Protein AF-A0A1J4MKP4-F1 (afdb_monomer_lite)

InterPro domains:
  IPR004226 Tubulin binding cofactor A [PF02970] (7-90)
  IPR004226 Tubulin binding cofactor A [PTHR21500] (6-94)
  IPR036126 Tubulin binding cofactor A superfamily [SSF46988] (7-86)

Organism: NCBI:txid857276

Structure (mmCIF, N/CA/C/O backbone):
data_AF-A0A1J4MKP4-F1
#
_entry.id   AF-A0A1J4MKP4-F1
#
loop_
_atom_site.group_PDB
_atom_site.id
_atom_site.type_symbol
_atom_site.label_atom_id
_atom_site.label_alt_id
_atom_site.label_comp_id
_atom_site.label_asym_id
_atom_site.label_entity_id
_atom_site.label_seq_id
_atom_site.pdbx_PDB_ins_code
_atom_site.Cartn_x
_atom_site.Cartn_y
_atom_site.Cartn_z
_atom_site.occupancy
_atom_site.B_iso_or_equiv
_atom_site.auth_seq_id
_atom_site.auth_comp_id
_atom_site.auth_asym_id
_atom_site.auth_atom_id
_atom_site.pdbx_PDB_model_num
ATOM 1 N N . MET A 1 1 ? 20.788 -3.334 -27.541 1.00 43.41 1 MET A N 1
ATOM 2 C CA . MET A 1 1 ? 19.327 -3.528 -27.401 1.00 43.41 1 MET A CA 1
ATOM 3 C C . MET A 1 1 ? 18.993 -3.765 -25.939 1.00 43.41 1 MET A C 1
ATOM 5 O O . MET A 1 1 ? 19.553 -4.687 -25.360 1.00 43.41 1 MET A O 1
ATOM 9 N N . SER A 1 2 ? 18.099 -2.970 -25.343 1.00 51.97 2 SER A N 1
ATOM 10 C CA . SER A 1 2 ? 17.470 -3.370 -24.076 1.00 51.97 2 SER A CA 1
ATOM 11 C C . SER A 1 2 ? 16.683 -4.652 -24.357 1.00 51.97 2 SER A C 1
ATOM 13 O O . SER A 1 2 ? 15.889 -4.681 -25.301 1.00 51.97 2 SER A O 1
ATOM 15 N N . LYS A 1 3 ? 16.979 -5.753 -23.653 1.00 62.91 3 LYS A N 1
ATOM 16 C CA . LYS A 1 3 ? 16.267 -7.022 -23.866 1.00 62.91 3 LYS A CA 1
ATOM 17 C C . LYS A 1 3 ? 14.771 -6.737 -23.643 1.00 62.91 3 LYS A C 1
ATOM 19 O O . LYS A 1 3 ? 14.461 -6.113 -22.633 1.00 62.91 3 LYS A O 1
ATOM 24 N N . PRO A 1 4 ? 13.841 -7.163 -24.519 1.00 62.94 4 PRO A N 1
ATOM 25 C CA . PRO A 1 4 ? 12.408 -6.845 -24.396 1.00 62.94 4 PRO A CA 1
ATOM 26 C C . PRO A 1 4 ? 11.793 -7.250 -23.045 1.00 62.94 4 PRO A C 1
ATOM 28 O O . PRO A 1 4 ? 10.746 -6.741 -22.658 1.00 62.94 4 PRO A O 1
ATOM 31 N N . ASP A 1 5 ? 12.466 -8.133 -22.314 1.00 87.75 5 ASP A N 1
ATOM 32 C CA . ASP A 1 5 ? 12.170 -8.485 -20.932 1.00 87.75 5 ASP A CA 1
ATOM 33 C C . ASP A 1 5 ? 12.332 -7.300 -19.955 1.00 87.75 5 ASP A C 1
ATOM 35 O O . ASP A 1 5 ? 11.464 -7.061 -19.131 1.00 87.75 5 ASP A O 1
ATOM 39 N N . VAL A 1 6 ? 13.354 -6.454 -20.098 1.00 92.94 6 VAL A N 1
ATOM 40 C CA . VAL A 1 6 ? 13.673 -5.369 -19.147 1.00 92.94 6 VAL A CA 1
ATOM 41 C C . VAL A 1 6 ? 12.563 -4.314 -19.051 1.00 92.94 6 VAL A C 1
ATOM 43 O O . VAL A 1 6 ? 12.197 -3.892 -17.951 1.00 92.94 6 VAL A O 1
ATOM 46 N N . VAL A 1 7 ? 11.992 -3.895 -20.185 1.00 92.56 7 VAL A N 1
ATOM 47 C CA . VAL A 1 7 ? 10.881 -2.924 -20.209 1.00 92.56 7 VAL A CA 1
ATOM 48 C C . VAL A 1 7 ? 9.588 -3.557 -19.683 1.00 92.56 7 VAL A C 1
ATOM 50 O O . VAL A 1 7 ? 8.838 -2.909 -18.955 1.00 92.56 7 VAL A O 1
ATOM 53 N N . LYS A 1 8 ? 9.347 -4.842 -19.974 1.00 94.56 8 LYS A N 1
ATOM 54 C CA . LYS A 1 8 ? 8.205 -5.583 -19.413 1.00 94.56 8 LYS A CA 1
ATOM 55 C C . LYS A 1 8 ? 8.323 -5.734 -17.896 1.00 94.56 8 LYS A C 1
ATOM 57 O O . LYS A 1 8 ? 7.354 -5.488 -17.185 1.00 94.56 8 LYS A O 1
ATOM 62 N N . GLN A 1 9 ? 9.509 -6.071 -17.388 1.00 95.38 9 GLN A N 1
ATOM 63 C CA . GLN A 1 9 ? 9.772 -6.151 -15.950 1.00 95.38 9 GLN A CA 1
ATOM 64 C C . GLN A 1 9 ? 9.545 -4.803 -15.262 1.00 95.38 9 GLN A C 1
ATOM 66 O O . GLN A 1 9 ? 8.953 -4.773 -14.186 1.00 95.38 9 GLN A O 1
A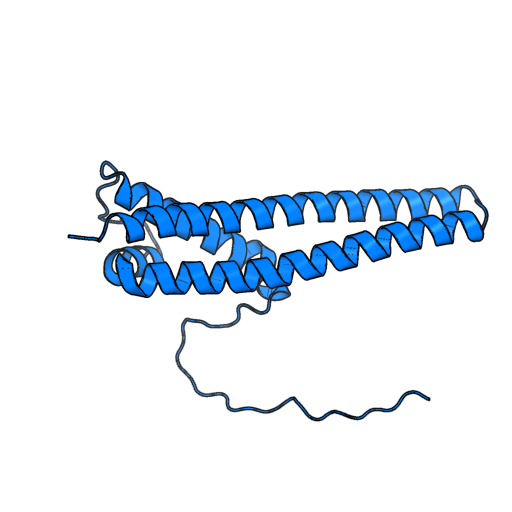TOM 71 N N . LEU A 1 10 ? 9.931 -3.690 -15.899 1.00 96.25 10 LEU A N 1
ATOM 72 C CA . LEU A 1 10 ? 9.640 -2.351 -15.385 1.00 96.25 10 LEU A CA 1
ATOM 73 C C . LEU A 1 10 ? 8.125 -2.152 -15.209 1.00 96.25 10 LEU A C 1
ATOM 75 O O . LEU A 1 10 ? 7.674 -1.842 -14.111 1.00 96.25 10 LEU A O 1
ATOM 79 N N . GLN A 1 11 ? 7.333 -2.424 -16.251 1.00 96.00 11 GLN A N 1
ATOM 80 C CA . GLN A 1 11 ? 5.868 -2.312 -16.198 1.00 96.00 11 GLN A CA 1
ATOM 81 C C . GLN A 1 11 ? 5.245 -3.181 -15.099 1.00 96.00 11 GLN A C 1
ATOM 83 O O . GLN A 1 11 ? 4.362 -2.722 -14.369 1.00 96.00 11 GLN A O 1
ATOM 88 N N . ILE A 1 12 ? 5.697 -4.433 -14.975 1.00 97.19 12 ILE A N 1
ATOM 89 C CA . ILE A 1 12 ? 5.191 -5.385 -13.981 1.00 97.19 12 ILE A CA 1
ATOM 90 C C . ILE A 1 12 ? 5.490 -4.884 -12.566 1.00 97.19 12 ILE A C 1
ATOM 92 O O . ILE A 1 12 ? 4.573 -4.813 -11.744 1.00 97.19 12 ILE A O 1
ATOM 96 N N . LYS A 1 13 ? 6.742 -4.497 -12.293 1.00 97.50 13 LYS A N 1
ATOM 97 C CA . LYS A 1 13 ? 7.182 -4.008 -10.978 1.00 97.50 13 LYS A CA 1
ATOM 98 C C . LYS A 1 13 ? 6.449 -2.722 -10.592 1.00 97.50 13 LYS A C 1
ATOM 100 O O . LYS A 1 13 ? 5.895 -2.652 -9.496 1.00 97.50 13 LYS A O 1
ATOM 105 N N . THR A 1 14 ? 6.330 -1.758 -11.509 1.00 97.81 14 THR A N 1
ATOM 106 C CA . THR A 1 14 ? 5.554 -0.524 -11.293 1.00 97.81 14 THR A CA 1
ATOM 107 C C . THR A 1 14 ? 4.084 -0.817 -11.003 1.00 97.81 14 THR A C 1
ATOM 109 O O . THR A 1 14 ? 3.523 -0.295 -10.042 1.00 97.81 14 THR A O 1
ATOM 112 N N . SER A 1 15 ? 3.454 -1.698 -11.786 1.00 97.75 15 SER A N 1
ATOM 113 C CA . SER A 1 15 ? 2.047 -2.065 -11.581 1.00 97.75 15 SER A CA 1
ATOM 114 C C . SER A 1 15 ? 1.825 -2.794 -10.256 1.00 97.75 15 SER A C 1
ATOM 116 O O . SER A 1 15 ? 0.790 -2.612 -9.619 1.00 97.75 15 SER A O 1
ATOM 118 N N . SER A 1 16 ? 2.788 -3.620 -9.837 1.00 97.62 16 SER A N 1
ATOM 119 C CA . SER A 1 16 ? 2.764 -4.295 -8.539 1.00 97.62 16 SER A CA 1
ATOM 120 C C . SER A 1 16 ? 2.808 -3.287 -7.393 1.00 97.62 16 SER A C 1
ATOM 122 O O . SER A 1 16 ? 1.953 -3.332 -6.509 1.00 97.62 16 SER A O 1
ATOM 124 N N . LEU A 1 17 ? 3.731 -2.320 -7.460 1.00 97.56 17 LEU A N 1
ATOM 125 C CA . LEU A 1 17 ? 3.854 -1.252 -6.467 1.00 97.56 17 LEU A CA 1
ATOM 126 C C . LEU A 1 17 ? 2.556 -0.446 -6.345 1.00 97.56 17 LEU A C 1
ATOM 128 O O . LEU A 1 17 ? 2.024 -0.290 -5.250 1.00 97.56 17 LEU A O 1
ATOM 132 N N . LYS A 1 18 ? 1.983 -0.039 -7.483 1.00 97.81 18 LYS A N 1
ATOM 133 C CA . LYS A 1 18 ? 0.722 0.708 -7.537 1.00 97.81 18 LYS A CA 1
ATOM 134 C C . LYS A 1 18 ? -0.456 -0.047 -6.915 1.00 97.81 18 LYS A C 1
ATOM 136 O O . LYS A 1 18 ? -1.295 0.566 -6.262 1.00 97.81 18 LYS A O 1
ATOM 141 N N . ARG A 1 19 ? -0.548 -1.367 -7.122 1.00 98.25 19 ARG A N 1
ATOM 142 C CA . ARG A 1 19 ? -1.597 -2.193 -6.499 1.00 98.25 19 ARG A CA 1
ATOM 143 C C . ARG A 1 19 ? -1.447 -2.236 -4.985 1.00 98.25 19 ARG A C 1
ATOM 145 O O . ARG A 1 19 ? -2.415 -1.955 -4.297 1.00 98.25 19 ARG A O 1
ATOM 152 N N . MET A 1 20 ? -0.236 -2.470 -4.482 1.00 98.38 20 MET A N 1
ATOM 153 C CA . MET A 1 20 ? 0.014 -2.491 -3.037 1.00 98.38 20 MET A CA 1
ATOM 154 C C . MET A 1 20 ? -0.340 -1.157 -2.368 1.00 98.38 20 MET A C 1
ATOM 156 O O . MET A 1 20 ? -0.886 -1.157 -1.273 1.00 98.38 20 MET A O 1
ATOM 160 N N . MET A 1 21 ? -0.102 -0.021 -3.030 1.00 97.81 21 MET A N 1
ATOM 161 C CA . MET A 1 21 ? -0.546 1.281 -2.516 1.00 97.81 21 MET A CA 1
ATOM 162 C C . MET A 1 21 ? -2.072 1.388 -2.432 1.00 97.81 21 MET A C 1
ATOM 164 O O . MET A 1 21 ? -2.595 1.844 -1.423 1.00 97.81 21 MET A O 1
ATOM 168 N N . LYS A 1 22 ? -2.796 0.923 -3.458 1.00 97.88 22 LYS A N 1
ATOM 169 C CA . LYS A 1 22 ? -4.267 0.894 -3.431 1.00 97.88 22 LYS A CA 1
ATOM 170 C C . LYS A 1 22 ? -4.810 -0.032 -2.346 1.00 97.88 22 LYS A C 1
ATOM 172 O O . LYS A 1 22 ? -5.784 0.322 -1.692 1.00 97.88 22 LYS A O 1
ATOM 177 N N . ASP A 1 23 ? -4.174 -1.182 -2.141 1.00 98.12 23 ASP A N 1
ATOM 178 C CA . ASP A 1 23 ? -4.530 -2.102 -1.062 1.00 98.12 23 ASP A CA 1
ATOM 179 C C . ASP A 1 23 ? -4.381 -1.401 0.300 1.00 98.12 23 ASP A C 1
ATOM 181 O O . ASP A 1 23 ? -5.283 -1.460 1.129 1.00 98.12 23 ASP A O 1
ATOM 185 N N . LEU A 1 24 ? -3.284 -0.665 0.520 1.00 97.75 24 LEU A N 1
ATOM 186 C CA . LEU A 1 24 ? -3.073 0.110 1.750 1.00 97.75 24 LEU A CA 1
ATOM 187 C C . LEU A 1 24 ? -4.107 1.226 1.928 1.00 97.75 24 LEU A C 1
ATOM 189 O O . LEU A 1 24 ? -4.605 1.414 3.035 1.00 97.75 24 LEU A O 1
ATOM 193 N N . GLU A 1 25 ? -4.444 1.955 0.862 1.00 97.38 25 GLU A N 1
ATOM 194 C CA . GLU A 1 25 ? -5.511 2.966 0.886 1.00 97.38 25 GLU A CA 1
ATOM 195 C C . GLU A 1 25 ? -6.867 2.344 1.276 1.00 97.38 25 GLU A C 1
ATOM 197 O O . GLU A 1 25 ? -7.625 2.955 2.027 1.00 97.38 25 GLU A O 1
ATOM 202 N N . MET A 1 26 ? -7.169 1.131 0.802 1.00 98.12 26 MET A N 1
ATOM 203 C CA . MET A 1 26 ? -8.395 0.400 1.142 1.00 98.12 26 MET A CA 1
ATOM 204 C C . MET A 1 26 ? -8.406 -0.045 2.609 1.00 98.12 26 MET A C 1
ATOM 206 O O . MET A 1 26 ? -9.346 0.279 3.329 1.00 98.12 26 MET A O 1
ATOM 210 N N . TYR A 1 27 ? -7.355 -0.726 3.070 1.00 97.62 27 TYR A N 1
ATOM 211 C CA . TYR A 1 27 ? -7.279 -1.213 4.452 1.00 97.62 27 TYR A CA 1
ATOM 212 C C . TYR A 1 27 ? -7.248 -0.077 5.479 1.00 97.62 27 TYR A C 1
ATOM 214 O O . TYR A 1 27 ? -7.737 -0.246 6.590 1.00 97.62 27 TYR A O 1
ATOM 222 N N . LYS A 1 28 ? -6.718 1.099 5.117 1.00 95.94 28 LYS A N 1
ATOM 223 C CA . LYS A 1 28 ? -6.783 2.286 5.977 1.00 95.94 28 LYS A CA 1
ATOM 224 C C . LYS A 1 28 ? -8.220 2.792 6.155 1.00 95.94 28 LYS A C 1
ATOM 226 O O . LYS A 1 28 ? -8.595 3.163 7.260 1.00 95.94 28 LYS A O 1
ATOM 231 N N . LYS A 1 29 ? -9.032 2.781 5.094 1.00 97.62 29 LYS A N 1
ATOM 232 C CA . LYS A 1 29 ? -10.459 3.135 5.196 1.00 97.62 29 LYS A CA 1
ATOM 233 C C . LYS A 1 29 ? -11.220 2.122 6.044 1.00 97.62 29 LYS A C 1
ATOM 235 O O . LYS A 1 29 ? -11.983 2.511 6.915 1.00 97.62 29 LYS A O 1
ATOM 240 N N . GLU A 1 30 ? -10.959 0.835 5.835 1.00 97.31 30 GLU A N 1
ATOM 241 C CA . GLU A 1 30 ? -11.562 -0.238 6.632 1.00 97.31 30 GLU A CA 1
ATOM 242 C C . GLU A 1 30 ? -11.187 -0.127 8.124 1.00 97.31 30 GLU A C 1
ATOM 244 O O . GLU A 1 30 ? -12.032 -0.297 9.002 1.00 97.31 30 GLU A O 1
ATOM 249 N N . GLU A 1 31 ? -9.938 0.237 8.432 1.00 97.56 31 GLU A N 1
ATOM 250 C CA . GLU A 1 31 ? -9.497 0.541 9.797 1.00 97.56 31 GLU A CA 1
ATOM 251 C C . GLU A 1 31 ? -10.314 1.685 10.425 1.00 97.56 31 GLU A C 1
ATOM 253 O O . GLU A 1 31 ? -10.748 1.576 11.575 1.00 97.56 31 GLU A O 1
ATOM 258 N N . GLU A 1 32 ? -10.516 2.779 9.683 1.00 98.06 32 GLU A N 1
ATOM 259 C CA . GLU A 1 32 ? -11.305 3.940 10.115 1.00 98.06 32 GLU A CA 1
ATOM 260 C C . GLU A 1 32 ? -12.776 3.555 10.360 1.00 98.06 32 GLU A C 1
ATOM 262 O O . GLU A 1 32 ? -13.308 3.850 11.432 1.00 98.06 32 GLU A O 1
ATOM 267 N N . GLU A 1 33 ? -13.395 2.806 9.442 1.00 97.94 33 GLU A N 1
ATOM 268 C CA . GLU A 1 33 ? -14.771 2.303 9.571 1.00 97.94 33 GLU A CA 1
ATOM 269 C C . GLU A 1 33 ? -14.944 1.408 10.807 1.00 97.94 33 GLU A C 1
ATOM 271 O O . GLU A 1 33 ? -15.922 1.530 11.553 1.00 97.94 33 GLU A O 1
ATOM 276 N N . PHE A 1 34 ? -13.985 0.516 11.077 1.00 97.81 34 PHE A N 1
ATOM 277 C CA . PHE A 1 34 ? -14.037 -0.327 12.268 1.00 97.81 34 PHE A CA 1
ATOM 278 C C . PHE A 1 34 ? -13.844 0.461 13.559 1.00 97.81 34 PHE A C 1
ATOM 280 O O . PHE A 1 34 ? -14.541 0.180 14.536 1.00 97.81 34 PHE A O 1
ATOM 287 N N . LYS A 1 35 ? -12.950 1.455 13.580 1.00 97.94 35 LYS A N 1
ATOM 288 C CA . LYS A 1 35 ? -12.765 2.338 14.740 1.00 97.94 35 LYS A CA 1
ATOM 289 C C . LYS A 1 35 ? -14.038 3.115 15.061 1.00 97.94 35 LYS A C 1
ATOM 291 O O . LYS A 1 35 ? -14.479 3.077 16.208 1.00 97.94 35 LYS A O 1
ATOM 296 N N . GLU A 1 36 ? -14.653 3.732 14.054 1.00 98.38 36 GLU A N 1
ATOM 297 C CA . GLU A 1 36 ? -15.915 4.462 14.208 1.00 98.38 36 GLU A CA 1
ATOM 298 C C . GLU A 1 36 ? -17.028 3.534 14.709 1.00 98.38 36 GLU A C 1
ATOM 300 O O . GLU A 1 36 ? -17.737 3.844 15.668 1.00 98.38 36 GLU A O 1
ATOM 305 N N . LYS A 1 37 ? -17.150 2.338 14.122 1.00 97.88 37 LYS A N 1
ATOM 306 C CA . LYS A 1 37 ? -18.148 1.355 14.550 1.00 97.88 37 LYS A CA 1
ATOM 307 C C . LYS A 1 37 ? -17.952 0.926 16.005 1.00 97.88 37 LYS A C 1
ATOM 309 O O . LYS A 1 37 ? -18.933 0.835 16.739 1.00 97.88 37 LYS A O 1
ATOM 314 N N . ILE A 1 38 ? -16.716 0.666 16.434 1.00 98.19 38 ILE A N 1
ATOM 315 C CA . ILE A 1 38 ? -16.403 0.299 17.825 1.00 98.19 38 ILE A CA 1
ATOM 316 C C . ILE A 1 38 ? -16.778 1.433 18.780 1.00 98.19 38 ILE A C 1
ATOM 318 O O . ILE A 1 38 ? -17.359 1.173 19.834 1.00 98.19 38 ILE A O 1
ATOM 322 N N . GLU A 1 39 ? -16.459 2.677 18.426 1.00 98.19 39 GLU A N 1
ATOM 323 C CA . GLU A 1 39 ? -16.804 3.853 19.226 1.00 98.19 39 GLU A CA 1
ATOM 324 C C . GLU A 1 39 ? -18.324 4.019 19.353 1.00 98.19 39 GLU A C 1
ATOM 326 O O . GLU A 1 39 ? -18.842 4.127 20.465 1.00 98.19 39 GLU A O 1
ATOM 331 N N . ASN A 1 40 ? -19.056 3.904 18.244 1.00 98.25 40 ASN A N 1
ATOM 332 C CA . ASN A 1 40 ? -20.517 3.938 18.245 1.00 98.25 40 ASN A CA 1
ATOM 333 C C . ASN A 1 40 ? -21.117 2.802 19.089 1.00 98.25 40 ASN A C 1
ATOM 335 O O . ASN A 1 40 ? -22.014 3.037 19.891 1.00 98.25 40 ASN A O 1
ATOM 339 N N . MET A 1 41 ? -20.580 1.579 18.999 1.00 97.81 41 MET A N 1
ATOM 340 C CA . MET A 1 41 ? -21.025 0.456 19.834 1.00 97.81 41 MET A CA 1
ATOM 341 C C . MET A 1 41 ? -20.783 0.697 21.332 1.00 97.81 41 MET A C 1
ATOM 343 O O . MET A 1 41 ? -21.604 0.285 22.153 1.00 97.81 41 MET A O 1
ATOM 347 N N . LYS A 1 42 ? -19.680 1.365 21.694 1.00 96.88 42 LYS A N 1
ATOM 348 C CA . LYS A 1 42 ? -19.388 1.767 23.079 1.00 96.88 42 LYS A CA 1
ATOM 349 C C . LYS A 1 42 ? -20.387 2.822 23.564 1.00 96.88 42 LYS A C 1
ATOM 351 O O . LYS A 1 42 ? -20.923 2.675 24.661 1.00 96.88 42 LYS A O 1
ATOM 356 N N . ASN A 1 43 ? -20.691 3.820 22.735 1.00 97.62 43 ASN A N 1
ATOM 357 C CA . ASN A 1 43 ? -21.653 4.884 23.046 1.00 97.62 43 ASN A CA 1
ATOM 358 C C . ASN A 1 43 ? -23.093 4.361 23.173 1.00 97.62 43 ASN A C 1
ATOM 360 O O . ASN A 1 43 ? -23.821 4.765 24.077 1.00 97.62 43 ASN A O 1
ATOM 364 N N . ASP A 1 44 ? -23.473 3.403 22.328 1.00 97.44 44 ASP A N 1
ATOM 365 C CA . ASP A 1 44 ? -24.780 2.737 22.349 1.00 97.44 44 ASP A CA 1
ATOM 366 C C . ASP A 1 44 ? -24.939 1.733 23.508 1.00 97.44 44 ASP A C 1
ATOM 368 O O . ASP A 1 44 ? -25.990 1.099 23.640 1.00 97.44 44 ASP A O 1
ATOM 372 N N . GLY A 1 45 ? -23.897 1.521 24.322 1.00 96.75 45 GLY A N 1
ATOM 373 C CA . GLY A 1 45 ? -23.919 0.565 25.429 1.00 96.75 45 GLY A CA 1
ATOM 374 C C . GLY A 1 45 ? -24.078 -0.890 24.977 1.00 96.75 45 GLY A C 1
ATOM 375 O O . GLY A 1 45 ? -24.736 -1.680 25.659 1.00 96.75 45 GLY A O 1
ATOM 376 N N . LYS A 1 46 ? -23.518 -1.258 23.814 1.00 96.62 46 LYS A N 1
ATOM 377 C CA . LYS A 1 46 ? -23.529 -2.649 23.328 1.00 96.62 46 LYS A CA 1
ATOM 378 C C . LYS A 1 46 ? -22.780 -3.578 24.282 1.00 96.62 46 LYS A C 1
ATOM 380 O O . LYS A 1 46 ? -21.970 -3.153 25.106 1.00 96.62 46 LYS A O 1
ATOM 385 N N . SER A 1 47 ? -23.045 -4.878 24.154 1.00 96.88 47 SER A N 1
ATOM 386 C CA . SER A 1 47 ? -22.400 -5.873 25.004 1.00 96.88 47 SER A CA 1
ATOM 387 C C . SER A 1 47 ? -20.887 -5.910 24.771 1.00 96.88 47 SER A C 1
ATOM 389 O O . SER A 1 47 ? -20.394 -5.706 23.659 1.00 96.88 47 SER A O 1
ATOM 391 N N . PHE A 1 48 ? -20.145 -6.231 25.829 1.00 96.00 48 PHE A N 1
ATOM 392 C CA . PHE A 1 48 ? -18.694 -6.394 25.761 1.00 96.00 48 PHE A CA 1
ATOM 393 C C . PHE A 1 48 ? -18.267 -7.434 24.716 1.00 96.00 48 PHE A C 1
ATOM 395 O O . PHE A 1 48 ? -17.291 -7.225 24.001 1.00 96.00 48 PHE A O 1
ATOM 402 N N . HIS A 1 49 ? -19.020 -8.530 24.594 1.00 97.44 49 HIS A N 1
ATOM 403 C CA . HIS A 1 49 ? -18.750 -9.582 23.618 1.00 97.44 49 HIS A CA 1
ATOM 404 C C . HIS A 1 49 ? -18.824 -9.056 22.175 1.00 97.44 49 HIS A C 1
ATOM 406 O O . HIS A 1 49 ? -17.940 -9.340 21.368 1.00 97.44 49 HIS A O 1
ATOM 412 N N . ASP A 1 50 ? -19.838 -8.246 21.861 1.00 96.81 50 ASP A N 1
ATOM 413 C CA . ASP A 1 50 ? -20.017 -7.701 20.512 1.00 96.81 50 ASP A CA 1
ATOM 414 C C . ASP A 1 50 ? -18.918 -6.688 20.166 1.00 96.81 50 ASP A C 1
ATOM 416 O O . ASP A 1 50 ? -18.397 -6.688 19.050 1.00 96.81 50 ASP A O 1
ATOM 420 N N . ILE A 1 51 ? -18.519 -5.859 21.137 1.00 98.06 51 ILE A N 1
ATOM 421 C CA . ILE A 1 51 ? -17.409 -4.909 20.981 1.00 98.06 51 ILE A CA 1
ATOM 422 C C . ILE A 1 51 ? -16.092 -5.660 20.742 1.00 98.06 51 ILE A C 1
ATOM 424 O O . ILE A 1 51 ? -15.370 -5.335 19.800 1.00 98.06 51 ILE A O 1
ATOM 428 N N . GLN A 1 52 ? -15.803 -6.704 21.528 1.00 97.94 52 GLN A N 1
ATOM 429 C CA . GLN A 1 52 ? -14.601 -7.522 21.341 1.00 97.94 52 GLN A CA 1
ATOM 430 C C . GLN A 1 52 ? -14.555 -8.193 19.970 1.00 97.94 52 GLN A C 1
ATOM 432 O O . GLN A 1 52 ? -13.484 -8.308 19.374 1.00 97.94 52 GLN A O 1
ATOM 437 N N . GLN A 1 53 ? -15.697 -8.651 19.456 1.00 97.88 53 GLN A N 1
ATOM 438 C CA . GLN A 1 53 ? -15.743 -9.240 18.124 1.00 97.88 53 GLN A CA 1
ATOM 439 C C . GLN A 1 53 ? -15.342 -8.218 17.055 1.00 97.88 53 GLN A C 1
ATOM 441 O O . GLN A 1 53 ? -14.593 -8.550 16.138 1.00 97.88 53 GLN A O 1
ATOM 446 N N . GLN A 1 54 ? -15.776 -6.966 17.199 1.00 97.88 54 GLN A N 1
ATOM 447 C CA . GLN A 1 54 ? -15.415 -5.909 16.264 1.00 97.88 54 GLN A CA 1
ATOM 448 C C . GLN A 1 54 ? -13.944 -5.475 16.398 1.00 97.88 54 GLN A C 1
ATOM 450 O O . GLN A 1 54 ? -13.289 -5.208 15.389 1.00 97.88 54 GLN A O 1
ATOM 455 N N . GLU A 1 55 ? -13.399 -5.473 17.618 1.00 97.75 55 GLU A N 1
ATOM 456 C CA . GLU A 1 55 ? -11.972 -5.240 17.881 1.00 97.75 55 GLU A CA 1
ATOM 457 C C . GLU A 1 55 ? -11.082 -6.336 17.263 1.00 97.75 55 GLU A C 1
ATOM 459 O O . GLU A 1 55 ? -10.001 -6.031 16.757 1.00 97.75 55 GLU A O 1
ATOM 464 N N . LYS A 1 56 ? -11.545 -7.596 17.212 1.00 98.19 56 LYS A N 1
ATOM 465 C CA . LYS A 1 56 ? -10.848 -8.675 16.484 1.00 98.19 56 LYS A CA 1
ATOM 466 C C . LYS A 1 56 ? -10.792 -8.408 14.980 1.00 98.19 56 LYS A C 1
ATOM 468 O O . LYS A 1 56 ? -9.718 -8.526 14.399 1.00 98.19 56 LYS A O 1
ATOM 473 N N . CYS A 1 57 ? -11.897 -7.984 14.364 1.00 97.75 57 CYS A N 1
ATOM 474 C CA . CYS A 1 57 ? -11.911 -7.625 12.940 1.00 97.75 57 CYS A CA 1
A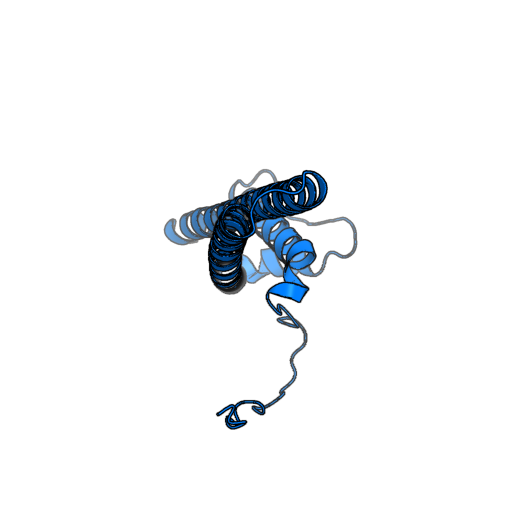TOM 475 C C . CYS A 1 57 ? -10.959 -6.455 12.632 1.00 97.75 57 CYS A C 1
ATOM 477 O O . CYS A 1 57 ? -10.210 -6.497 11.653 1.00 97.75 57 CYS A O 1
ATOM 479 N N . LEU A 1 58 ? -10.921 -5.438 13.504 1.00 98.12 58 LEU A N 1
ATOM 480 C CA . LEU A 1 58 ? -9.943 -4.351 13.403 1.00 98.12 58 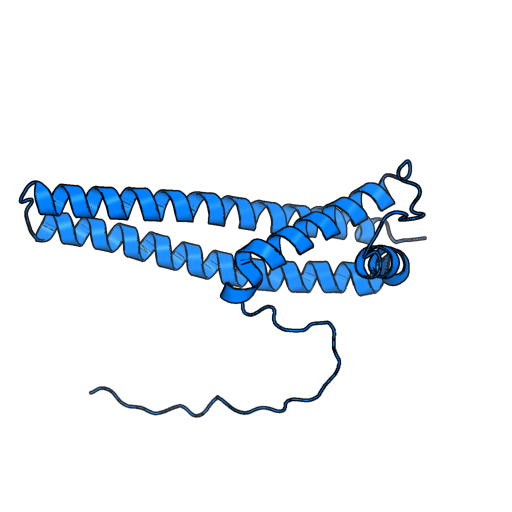LEU A CA 1
A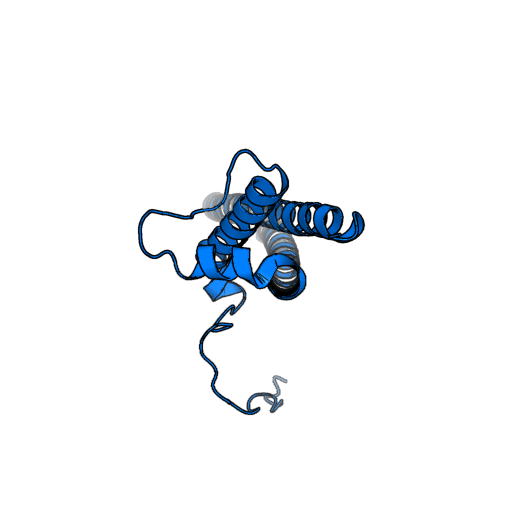TOM 481 C C . LEU A 1 58 ? -8.507 -4.892 13.482 1.00 98.12 58 LEU A C 1
ATOM 483 O O . LEU A 1 58 ? -7.656 -4.521 12.676 1.00 98.12 58 LEU A O 1
ATOM 487 N N . HIS A 1 59 ? -8.233 -5.790 14.429 1.00 98.06 59 HIS A N 1
ATOM 488 C CA . HIS A 1 59 ? -6.912 -6.393 14.572 1.00 98.06 59 HIS A CA 1
ATOM 489 C C . HIS A 1 59 ? -6.484 -7.171 13.320 1.00 98.06 59 HIS A C 1
ATOM 491 O O . HIS A 1 59 ? -5.368 -6.982 12.841 1.00 98.06 59 HIS A O 1
ATOM 497 N N . GLU A 1 60 ? -7.365 -8.001 12.759 1.00 97.56 60 GLU A N 1
ATOM 498 C CA . GLU A 1 60 ? -7.107 -8.753 11.525 1.00 97.56 60 GLU A CA 1
ATOM 499 C C . GLU A 1 60 ? -6.784 -7.819 10.349 1.00 97.56 60 GLU A C 1
ATOM 501 O O . GLU A 1 60 ? -5.783 -8.020 9.658 1.00 97.56 60 GLU A O 1
ATOM 506 N N . THR A 1 61 ? -7.546 -6.734 10.193 1.00 97.12 61 THR A N 1
ATOM 507 C CA . THR A 1 61 ? -7.298 -5.692 9.177 1.00 97.12 61 THR A CA 1
ATOM 508 C C . THR A 1 61 ? -5.905 -5.082 9.327 1.00 97.12 61 THR A C 1
ATOM 510 O O . THR A 1 61 ? -5.145 -4.978 8.362 1.00 97.12 61 THR A O 1
ATOM 513 N N . LEU A 1 62 ? -5.512 -4.745 10.560 1.00 96.25 62 LEU A N 1
ATOM 514 C CA . LEU A 1 62 ? -4.193 -4.183 10.861 1.00 96.25 62 LEU A CA 1
ATOM 515 C C . LEU A 1 62 ? -3.047 -5.170 10.592 1.00 96.25 62 LEU A C 1
ATOM 517 O O . LEU A 1 62 ? -1.953 -4.753 10.193 1.00 96.25 62 LEU A O 1
ATOM 521 N N . LEU A 1 63 ? -3.269 -6.474 10.793 1.00 96.81 63 LEU A N 1
ATOM 522 C CA . LEU A 1 63 ? -2.288 -7.503 10.439 1.00 96.81 63 LEU A CA 1
ATOM 523 C C . LEU A 1 63 ? -2.062 -7.553 8.925 1.00 96.81 63 LEU A C 1
ATOM 525 O O . LEU A 1 63 ? -0.908 -7.593 8.489 1.00 96.81 63 LEU A O 1
ATOM 529 N N . VAL A 1 64 ? -3.136 -7.487 8.133 1.00 97.06 64 VAL A N 1
ATOM 530 C CA . VAL A 1 64 ? -3.042 -7.463 6.667 1.00 97.06 64 VAL A CA 1
ATOM 531 C C . VAL A 1 64 ? -2.377 -6.175 6.184 1.00 97.06 64 VAL A C 1
ATOM 533 O O . VAL A 1 64 ? -1.442 -6.240 5.387 1.00 97.06 64 VAL A O 1
ATOM 536 N N . TYR A 1 65 ? -2.767 -5.015 6.721 1.00 96.31 65 TYR A N 1
ATOM 537 C CA . TYR A 1 65 ? -2.136 -3.728 6.410 1.00 96.31 65 TYR A CA 1
ATOM 538 C C . TYR A 1 65 ? -0.616 -3.774 6.629 1.00 96.31 65 TYR A C 1
ATOM 540 O O . TYR A 1 65 ? 0.170 -3.385 5.760 1.00 96.31 65 TYR A O 1
ATOM 548 N N . ARG A 1 66 ? -0.174 -4.339 7.761 1.00 94.56 66 ARG A N 1
ATOM 549 C CA . ARG A 1 66 ? 1.252 -4.520 8.067 1.00 94.56 66 ARG A CA 1
ATOM 550 C C . ARG A 1 66 ? 1.956 -5.447 7.075 1.00 94.56 66 ARG A C 1
ATOM 552 O O . ARG A 1 66 ? 3.102 -5.176 6.717 1.00 94.56 66 ARG A O 1
ATOM 559 N N . ASP A 1 67 ? 1.321 -6.537 6.654 1.00 96.81 67 ASP A N 1
ATOM 560 C CA . ASP A 1 67 ? 1.904 -7.437 5.655 1.00 96.81 67 ASP A CA 1
ATOM 561 C C . ASP A 1 67 ? 2.071 -6.739 4.298 1.00 96.81 67 ASP A C 1
ATOM 563 O O . ASP A 1 67 ? 3.144 -6.786 3.690 1.00 96.81 67 ASP A O 1
ATOM 567 N N . VAL A 1 68 ? 1.055 -5.992 3.862 1.00 97.81 68 VAL A N 1
ATOM 568 C CA . VAL A 1 68 ? 1.122 -5.216 2.619 1.00 97.81 68 VAL A CA 1
ATOM 569 C C . VAL A 1 68 ? 2.233 -4.166 2.687 1.00 97.81 68 VAL A C 1
ATOM 571 O O . VAL A 1 68 ? 2.974 -4.030 1.717 1.00 97.81 68 VAL A O 1
ATOM 574 N N . LEU A 1 69 ? 2.435 -3.489 3.825 1.00 96.56 69 LEU A N 1
ATOM 575 C CA . LEU A 1 69 ? 3.557 -2.555 4.009 1.00 96.56 69 LEU A CA 1
ATOM 576 C C . LEU A 1 69 ? 4.923 -3.233 3.823 1.00 96.56 69 LEU A C 1
ATOM 578 O O . LEU A 1 69 ? 5.804 -2.679 3.162 1.00 96.56 69 LEU A O 1
ATOM 582 N N . LYS A 1 70 ? 5.109 -4.448 4.357 1.00 95.88 70 LYS A N 1
ATOM 583 C CA . LYS A 1 70 ? 6.350 -5.215 4.146 1.00 95.88 70 LYS A CA 1
ATOM 584 C C . LYS A 1 70 ? 6.560 -5.514 2.662 1.00 95.88 70 LYS A C 1
ATOM 586 O O . LYS A 1 70 ? 7.655 -5.296 2.142 1.00 95.88 70 LYS A O 1
ATOM 591 N N . ARG A 1 71 ? 5.510 -5.961 1.965 1.00 96.81 71 ARG A N 1
ATOM 592 C CA . ARG A 1 71 ? 5.566 -6.232 0.519 1.00 96.81 71 ARG A CA 1
ATOM 593 C C . ARG A 1 71 ? 5.816 -4.963 -0.298 1.00 96.81 71 ARG A C 1
ATOM 595 O O . ARG A 1 71 ? 6.591 -5.016 -1.250 1.00 96.81 71 ARG A O 1
ATOM 602 N N . LEU A 1 72 ? 5.245 -3.826 0.104 1.00 97.38 72 LEU A N 1
ATOM 603 C CA . LEU A 1 72 ? 5.485 -2.527 -0.525 1.00 97.38 72 LEU A CA 1
ATOM 604 C C . LEU A 1 72 ? 6.962 -2.133 -0.424 1.00 97.38 72 LEU A C 1
ATOM 606 O O . LEU A 1 72 ? 7.545 -1.726 -1.425 1.00 97.38 72 LEU A O 1
ATOM 610 N N . SER A 1 73 ? 7.581 -2.302 0.749 1.00 95.69 73 SER A N 1
ATOM 611 C CA . SER A 1 73 ? 9.010 -2.023 0.954 1.00 95.69 73 SER A CA 1
ATOM 612 C C . SER A 1 73 ? 9.901 -2.876 0.042 1.00 95.69 73 SER A C 1
ATOM 614 O O . SER A 1 73 ? 10.781 -2.358 -0.651 1.00 95.69 73 SER A O 1
ATOM 616 N N . LEU A 1 74 ? 9.614 -4.180 -0.047 1.00 95.81 74 LEU A N 1
ATOM 617 C CA . LEU A 1 74 ? 10.325 -5.092 -0.948 1.00 95.81 74 LEU A CA 1
ATOM 618 C C . LEU A 1 74 ? 10.123 -4.714 -2.421 1.00 95.81 74 LEU A C 1
ATOM 620 O O . LEU A 1 74 ? 11.093 -4.638 -3.172 1.00 95.81 74 LEU A O 1
ATOM 624 N N . GLY A 1 75 ? 8.883 -4.427 -2.826 1.00 96.06 75 GLY A N 1
ATOM 625 C CA . GLY A 1 75 ? 8.555 -4.001 -4.186 1.00 96.06 75 GLY A CA 1
ATOM 626 C C . GLY A 1 75 ? 9.210 -2.673 -4.567 1.00 96.06 75 GLY A C 1
ATOM 627 O O . GLY A 1 75 ? 9.668 -2.516 -5.698 1.00 96.06 75 GLY A O 1
ATOM 628 N N . TYR A 1 76 ? 9.309 -1.736 -3.621 1.00 96.88 76 TYR A N 1
ATOM 629 C CA . TYR A 1 76 ? 10.017 -0.473 -3.807 1.00 96.88 76 TYR A CA 1
ATOM 630 C C . TYR A 1 76 ? 11.511 -0.712 -4.046 1.00 96.88 76 TYR A C 1
ATOM 632 O O . TYR A 1 76 ? 12.068 -0.176 -5.003 1.00 96.88 76 TYR A O 1
ATOM 640 N N . SER A 1 77 ? 12.155 -1.541 -3.216 1.00 95.12 77 SER A N 1
ATOM 641 C CA . SER A 1 77 ? 13.576 -1.885 -3.359 1.00 95.12 77 SER A CA 1
ATOM 642 C C . SER A 1 77 ? 13.866 -2.587 -4.691 1.00 95.12 77 SER A C 1
ATOM 644 O O . SER A 1 77 ? 14.813 -2.233 -5.395 1.00 95.12 77 SER A O 1
ATOM 646 N N . ASP A 1 78 ? 13.007 -3.527 -5.084 1.00 95.56 78 ASP A N 1
ATOM 647 C CA . ASP A 1 78 ? 13.118 -4.263 -6.342 1.00 95.56 78 ASP A CA 1
ATOM 648 C C . ASP A 1 78 ? 12.951 -3.350 -7.571 1.00 95.56 78 ASP A C 1
ATOM 650 O O . ASP A 1 78 ? 13.765 -3.391 -8.497 1.00 95.56 78 ASP A O 1
ATOM 654 N N . LEU A 1 79 ? 11.954 -2.457 -7.569 1.00 95.81 79 LEU A N 1
ATOM 655 C CA . LEU A 1 79 ? 11.777 -1.471 -8.640 1.00 95.81 79 LEU A CA 1
ATOM 656 C C . LEU A 1 79 ? 12.943 -0.473 -8.697 1.00 95.81 79 LEU A C 1
ATOM 658 O O . LEU A 1 79 ? 13.438 -0.171 -9.783 1.00 95.81 79 LEU A O 1
ATOM 662 N N . HIS A 1 80 ? 13.408 0.006 -7.541 1.00 94.12 80 HIS A N 1
ATOM 663 C CA . HIS A 1 80 ? 14.558 0.902 -7.439 1.00 94.12 80 HIS A CA 1
ATOM 664 C C . HIS A 1 80 ? 15.818 0.277 -8.040 1.00 94.12 80 HIS A C 1
ATOM 666 O O . HIS A 1 80 ? 16.503 0.905 -8.849 1.00 94.12 80 HIS A O 1
ATOM 672 N N . LYS A 1 81 ? 16.106 -0.974 -7.666 1.00 94.31 81 LYS A N 1
ATOM 673 C CA . LYS A 1 81 ? 17.230 -1.741 -8.197 1.00 94.31 81 LYS A CA 1
ATOM 674 C C . LYS A 1 81 ? 17.107 -1.909 -9.711 1.00 94.31 81 LYS A C 1
ATOM 676 O O . LYS A 1 81 ? 18.054 -1.605 -10.428 1.00 94.31 81 LYS A O 1
ATOM 681 N N . HIS A 1 82 ? 15.928 -2.303 -10.200 1.00 94.81 82 HIS A N 1
ATOM 682 C CA . HIS A 1 82 ? 15.676 -2.479 -11.633 1.00 94.81 82 HIS A CA 1
ATOM 683 C C . HIS A 1 82 ? 15.915 -1.194 -12.435 1.00 94.81 82 HIS A C 1
ATOM 685 O O . HIS A 1 82 ? 16.520 -1.244 -13.507 1.00 94.81 82 HIS A O 1
ATOM 691 N N . LEU A 1 83 ? 15.477 -0.045 -11.906 1.00 93.00 83 LEU A N 1
ATOM 692 C CA . LEU A 1 83 ? 15.708 1.270 -12.506 1.00 93.00 83 LEU A CA 1
ATOM 693 C C . LEU A 1 83 ? 17.193 1.639 -12.537 1.00 93.00 83 LEU A C 1
ATOM 695 O O . LEU A 1 83 ? 17.680 2.035 -13.592 1.00 93.00 83 LEU A O 1
ATOM 699 N N . LYS A 1 84 ? 17.920 1.459 -11.430 1.00 91.12 84 LYS A N 1
ATOM 700 C CA . LYS A 1 84 ? 19.363 1.737 -11.379 1.00 91.12 84 LYS A CA 1
ATOM 701 C C . LYS A 1 84 ? 20.175 0.830 -12.302 1.00 91.12 84 LYS A C 1
ATOM 703 O O . LYS A 1 84 ? 21.078 1.299 -12.968 1.00 91.12 84 LYS A O 1
ATOM 708 N N . GLU A 1 85 ? 19.865 -0.460 -12.378 1.00 92.94 85 GLU A N 1
ATOM 709 C CA . GLU A 1 85 ? 20.669 -1.402 -13.170 1.00 92.94 85 GLU A CA 1
ATOM 710 C C . GLU A 1 85 ? 20.447 -1.267 -14.681 1.00 92.94 85 GLU A C 1
ATOM 712 O O . GLU A 1 85 ? 21.352 -1.538 -15.467 1.00 92.94 85 GLU A O 1
ATOM 717 N N . ASN A 1 86 ? 19.243 -0.868 -15.102 1.00 93.25 86 ASN A N 1
ATOM 718 C CA . ASN A 1 86 ? 18.849 -0.926 -16.512 1.00 93.25 86 ASN A CA 1
ATOM 719 C C . ASN A 1 86 ? 18.554 0.440 -17.141 1.00 93.25 86 ASN A C 1
ATOM 721 O O . ASN A 1 86 ? 18.476 0.540 -18.367 1.00 93.25 86 ASN A O 1
ATOM 725 N N . PHE A 1 87 ? 18.352 1.469 -16.319 1.00 90.94 87 PHE A N 1
ATOM 726 C CA . PHE A 1 87 ? 17.909 2.798 -16.735 1.00 90.94 87 PHE A CA 1
ATOM 727 C C . PHE A 1 87 ? 18.620 3.910 -15.942 1.00 90.94 87 PHE A C 1
ATOM 729 O O . PHE A 1 87 ? 18.035 4.970 -15.726 1.00 90.94 87 PHE A O 1
ATOM 736 N N . ASP A 1 88 ? 19.865 3.684 -15.503 1.00 86.38 88 ASP A N 1
ATOM 737 C CA . ASP A 1 88 ? 20.585 4.568 -14.570 1.00 86.38 88 ASP A CA 1
ATOM 738 C C . ASP A 1 88 ? 20.672 6.024 -15.043 1.00 86.38 88 ASP A C 1
ATOM 740 O O . ASP A 1 88 ? 20.396 6.955 -14.290 1.00 86.38 88 ASP A O 1
ATOM 744 N N . GLU A 1 89 ? 20.991 6.236 -16.323 1.00 85.00 89 GLU A N 1
ATOM 745 C CA . GLU A 1 89 ? 21.064 7.577 -16.906 1.00 85.00 89 GLU A CA 1
ATOM 746 C C . GLU A 1 89 ? 19.717 8.306 -16.823 1.00 85.00 89 GLU A C 1
ATOM 748 O O . GLU A 1 89 ? 19.659 9.488 -16.483 1.00 85.00 89 GLU A O 1
ATOM 753 N N . ASN A 1 90 ? 18.618 7.609 -17.131 1.00 86.69 90 ASN A N 1
ATOM 754 C CA . ASN A 1 90 ? 17.268 8.158 -17.035 1.00 86.69 90 ASN A CA 1
ATOM 755 C C . ASN A 1 90 ? 16.889 8.416 -15.572 1.00 86.69 90 ASN A C 1
ATOM 757 O O . ASN A 1 90 ? 16.320 9.461 -15.260 1.00 86.69 90 ASN A O 1
ATOM 761 N N . TYR A 1 91 ? 17.225 7.479 -14.686 1.00 80.38 91 TYR A N 1
ATOM 762 C CA . TYR A 1 91 ? 16.938 7.555 -13.260 1.00 80.38 91 TYR A CA 1
ATOM 763 C C . TYR A 1 91 ? 17.670 8.730 -12.601 1.00 80.38 91 TYR A C 1
ATOM 765 O O . TYR A 1 91 ? 17.040 9.531 -11.916 1.00 80.38 91 TYR A O 1
ATOM 773 N N . SER A 1 92 ? 18.961 8.901 -12.889 1.00 81.50 92 SER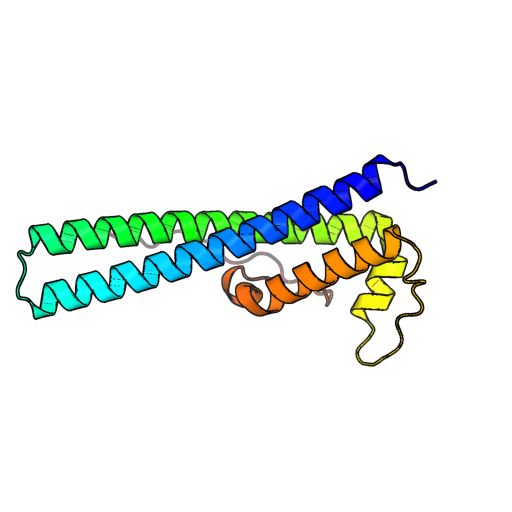 A N 1
ATOM 774 C CA . SER A 1 92 ? 19.800 9.985 -12.367 1.00 81.50 92 SER A CA 1
ATOM 775 C C . SER A 1 92 ? 19.336 11.366 -12.841 1.00 81.50 92 SER A C 1
ATOM 777 O O . SER A 1 92 ? 19.293 12.319 -12.064 1.00 81.50 92 SER A O 1
ATOM 779 N N . LYS A 1 93 ? 18.906 11.492 -14.105 1.00 81.88 93 LYS A N 1
ATOM 780 C CA . LYS A 1 93 ? 18.288 12.730 -14.620 1.00 81.88 93 LYS A CA 1
ATOM 781 C C . LYS A 1 93 ? 17.022 13.102 -13.838 1.00 81.88 93 LYS A C 1
ATOM 783 O O . LYS A 1 93 ? 16.768 14.280 -13.588 1.00 81.88 93 LYS A O 1
ATOM 788 N N . LEU A 1 94 ? 16.238 12.104 -13.437 1.00 79.00 94 LEU A N 1
ATOM 789 C CA . LEU A 1 94 ? 14.967 12.299 -12.741 1.00 79.00 94 LEU A CA 1
ATOM 790 C C . LEU A 1 94 ? 15.131 12.475 -11.218 1.00 79.00 94 LEU A C 1
ATOM 792 O O . LEU A 1 94 ? 14.322 13.154 -10.586 1.00 79.00 94 LEU A O 1
ATOM 796 N N . SER A 1 95 ? 16.190 11.914 -10.623 1.00 74.44 95 SER A N 1
ATOM 797 C CA . SER A 1 95 ? 16.535 12.109 -9.208 1.00 74.44 95 SER A CA 1
ATOM 798 C C . SER A 1 95 ? 17.172 13.466 -8.928 1.00 74.44 95 SER A C 1
ATOM 800 O O . SER A 1 95 ? 16.930 14.033 -7.867 1.00 74.44 95 SER A O 1
ATOM 802 N N . ASN A 1 96 ? 17.956 13.991 -9.873 1.00 71.19 96 ASN A N 1
ATOM 803 C CA . ASN A 1 96 ? 18.725 15.228 -9.701 1.00 71.19 96 ASN A CA 1
ATOM 804 C C . ASN A 1 96 ? 17.968 16.490 -10.147 1.00 71.19 96 ASN A C 1
ATOM 806 O O . ASN A 1 96 ? 18.480 17.597 -10.011 1.00 71.19 96 ASN A O 1
ATOM 810 N N . SER A 1 97 ? 16.759 16.347 -10.691 1.00 62.00 97 SER A N 1
ATOM 811 C CA . SER A 1 97 ? 15.922 17.475 -11.101 1.00 62.00 97 SER A CA 1
ATOM 812 C C . SER A 1 97 ? 15.178 18.042 -9.891 1.00 62.00 97 SER A C 1
ATOM 814 O O . SER A 1 97 ? 14.055 17.642 -9.585 1.00 62.00 97 SER A O 1
ATOM 816 N N . SER A 1 98 ? 15.814 18.986 -9.194 1.00 53.00 98 SER A N 1
ATOM 817 C CA . SER A 1 98 ? 15.127 19.848 -8.229 1.00 53.00 98 SER A CA 1
ATOM 818 C C . SER A 1 98 ? 14.241 20.897 -8.905 1.00 53.00 98 SER A C 1
ATOM 820 O O . SER A 1 98 ? 13.290 21.321 -8.276 1.00 53.00 98 SER A O 1
ATOM 822 N N . GLU A 1 99 ? 14.451 21.254 -10.178 1.00 47.50 99 GLU A N 1
ATOM 823 C CA . GLU A 1 99 ? 13.593 22.192 -10.919 1.00 47.50 99 GLU A CA 1
ATOM 824 C C . GLU A 1 99 ? 13.739 21.980 -12.444 1.00 47.50 99 GLU A C 1
ATOM 826 O O . GLU A 1 99 ? 14.839 21.994 -12.986 1.00 47.50 99 GLU A O 1
ATOM 831 N N . ASN A 1 100 ? 12.611 21.740 -13.123 1.00 49.75 100 ASN A N 1
ATOM 832 C CA . ASN A 1 100 ? 12.307 22.043 -14.532 1.00 49.75 100 ASN A CA 1
ATOM 833 C C . ASN A 1 100 ? 13.430 21.898 -15.588 1.00 49.75 100 ASN A C 1
ATOM 835 O O . ASN A 1 100 ? 14.013 22.898 -15.997 1.00 49.75 100 ASN A O 1
ATOM 839 N N . ASN A 1 101 ? 13.667 20.671 -16.081 1.00 55.28 101 ASN A N 1
ATOM 840 C CA . ASN A 1 101 ? 13.954 20.310 -17.493 1.00 55.28 1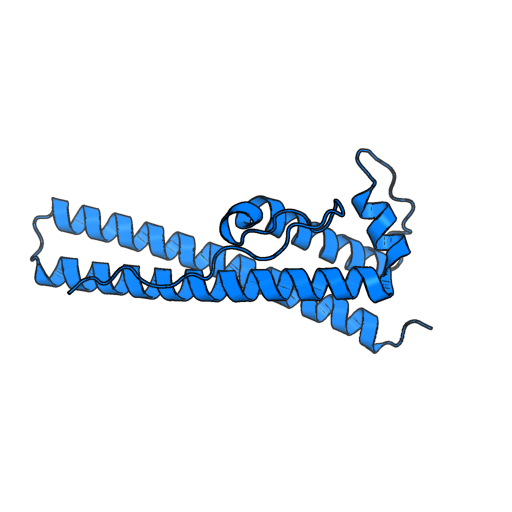01 ASN A CA 1
ATOM 841 C C . ASN A 1 101 ? 14.505 18.872 -17.565 1.00 55.28 101 ASN A C 1
ATOM 843 O O . ASN A 1 101 ? 15.703 18.639 -17.739 1.00 55.28 101 ASN A O 1
ATOM 847 N N . SER A 1 102 ? 13.639 17.863 -17.433 1.00 55.69 102 SER A N 1
ATOM 848 C CA . SER A 1 102 ? 14.025 16.505 -17.819 1.00 55.69 102 SER A CA 1
ATOM 849 C C . SER A 1 102 ? 14.110 16.443 -19.349 1.00 55.69 102 SER A C 1
ATOM 851 O O . SER A 1 102 ? 13.080 16.327 -20.004 1.00 55.69 102 SER A O 1
ATOM 853 N N . ASN A 1 103 ? 15.317 16.494 -19.921 1.00 63.94 103 ASN A N 1
ATOM 854 C CA . ASN A 1 103 ? 15.593 16.212 -21.344 1.00 63.94 103 ASN A CA 1
ATOM 855 C C . ASN A 1 103 ? 15.371 14.716 -21.686 1.00 63.94 103 ASN A C 1
ATOM 857 O O . ASN A 1 103 ? 16.234 14.065 -22.278 1.00 63.94 103 ASN A O 1
ATOM 861 N N . LEU A 1 104 ? 14.261 14.125 -21.238 1.00 67.94 104 LEU A N 1
ATOM 862 C CA . LEU A 1 104 ? 13.787 12.847 -21.754 1.00 67.94 104 LEU A CA 1
ATOM 863 C C . LEU A 1 104 ? 12.778 13.147 -22.855 1.00 67.94 104 LEU A C 1
ATOM 865 O O . LEU A 1 104 ? 11.828 13.891 -22.635 1.00 67.94 104 LEU A O 1
ATOM 869 N N . ASP A 1 105 ? 12.984 12.538 -24.017 1.00 77.44 105 ASP A N 1
ATOM 870 C CA . ASP A 1 105 ? 11.992 12.523 -25.083 1.00 77.44 105 ASP A CA 1
ATOM 871 C C . ASP A 1 105 ? 10.740 11.786 -24.582 1.00 77.44 105 ASP A C 1
ATOM 873 O O . ASP A 1 105 ? 10.756 10.561 -24.422 1.00 77.44 105 ASP A O 1
ATOM 877 N N . MET A 1 106 ? 9.693 12.539 -24.246 1.00 79.62 106 MET A N 1
ATOM 878 C CA . MET A 1 106 ? 8.448 11.991 -23.708 1.00 79.62 106 MET A CA 1
ATOM 879 C C . MET A 1 106 ? 7.589 11.320 -24.782 1.00 79.62 106 MET A C 1
ATOM 881 O O . MET A 1 106 ? 6.625 10.648 -24.419 1.00 79.62 106 MET A O 1
ATOM 885 N N . ASP A 1 107 ? 7.949 11.425 -26.065 1.00 83.69 107 ASP A N 1
ATOM 886 C CA . ASP A 1 107 ? 7.282 10.686 -27.137 1.00 83.69 107 ASP A CA 1
ATOM 887 C C . ASP A 1 107 ? 7.744 9.216 -27.187 1.00 83.69 107 ASP A C 1
ATOM 889 O O . ASP A 1 107 ? 7.024 8.364 -27.709 1.00 83.69 107 ASP A O 1
ATOM 893 N N . ASP A 1 108 ? 8.888 8.874 -26.571 1.00 87.38 108 ASP A N 1
ATOM 894 C CA . ASP A 1 108 ? 9.331 7.484 -26.396 1.00 87.38 108 ASP A CA 1
ATOM 895 C C . ASP A 1 108 ? 8.509 6.786 -25.288 1.00 87.38 108 ASP A C 1
ATOM 897 O O . ASP A 1 108 ? 8.646 7.127 -24.102 1.00 87.38 108 ASP A O 1
ATOM 901 N N . PRO A 1 109 ? 7.725 5.733 -25.611 1.00 88.69 109 PRO A N 1
ATOM 902 C CA . PRO A 1 109 ? 6.950 4.978 -24.624 1.00 88.69 109 PRO A CA 1
ATOM 903 C C . PRO A 1 109 ? 7.796 4.438 -23.464 1.00 88.69 109 PRO A C 1
ATOM 905 O O . PRO A 1 109 ? 7.314 4.305 -22.339 1.00 88.69 109 PRO A O 1
ATOM 908 N N . LYS A 1 110 ? 9.080 4.144 -23.699 1.00 89.31 110 LYS A N 1
ATOM 909 C CA . LYS A 1 110 ? 10.010 3.707 -22.652 1.00 89.31 110 LYS A CA 1
ATOM 910 C C . LYS A 1 110 ? 10.225 4.799 -21.601 1.00 89.31 110 LYS A C 1
ATOM 912 O O . LYS A 1 110 ? 10.221 4.507 -20.406 1.00 89.31 110 LYS A O 1
ATOM 917 N N . ASN A 1 111 ? 10.403 6.046 -22.032 1.00 88.75 111 ASN A N 1
ATOM 918 C CA . ASN A 1 111 ? 10.653 7.174 -21.136 1.00 88.75 111 ASN A CA 1
ATOM 919 C C . ASN A 1 111 ? 9.401 7.525 -20.322 1.00 88.75 111 ASN A C 1
ATOM 921 O O . ASN A 1 111 ? 9.517 7.807 -19.128 1.00 88.75 111 ASN A O 1
ATOM 925 N N . GLN A 1 112 ? 8.210 7.400 -20.918 1.00 90.19 112 GLN A N 1
ATOM 926 C CA . GLN A 1 112 ? 6.936 7.529 -20.201 1.00 90.19 112 GLN A CA 1
ATOM 927 C C . GLN A 1 112 ? 6.819 6.499 -19.065 1.00 90.19 112 GLN A C 1
ATOM 929 O O . GLN A 1 112 ? 6.443 6.844 -17.944 1.00 90.19 112 GLN A O 1
ATOM 934 N N . LEU A 1 113 ? 7.198 5.241 -19.323 1.00 92.00 113 LEU A N 1
ATOM 935 C CA . LEU A 1 113 ? 7.179 4.176 -18.314 1.00 92.00 113 LEU A CA 1
ATOM 936 C C . LEU A 1 113 ? 8.174 4.422 -17.179 1.00 92.00 113 LEU A C 1
ATOM 938 O O . LEU A 1 113 ? 7.824 4.234 -16.016 1.00 92.00 113 LEU A O 1
ATOM 942 N N . ILE A 1 114 ? 9.393 4.862 -17.498 1.00 91.75 114 ILE A N 1
ATOM 943 C CA . ILE A 1 114 ? 10.406 5.207 -16.489 1.00 91.75 114 ILE A CA 1
ATOM 944 C C . ILE A 1 114 ? 9.914 6.370 -15.620 1.00 91.75 114 ILE A C 1
ATOM 946 O O . ILE A 1 114 ? 10.016 6.306 -14.395 1.00 91.75 114 ILE A O 1
ATOM 950 N N . SER A 1 115 ? 9.330 7.400 -16.239 1.00 90.38 115 SER A N 1
ATOM 951 C CA . SER A 1 115 ? 8.752 8.537 -15.521 1.00 90.38 115 SER A CA 1
ATOM 952 C C . SER A 1 115 ? 7.619 8.097 -14.592 1.00 90.38 115 SER A C 1
ATOM 954 O O . SER A 1 115 ? 7.638 8.407 -13.402 1.00 90.38 115 SER A O 1
ATOM 956 N N . SER A 1 116 ? 6.687 7.277 -15.092 1.00 92.25 116 SER A N 1
ATOM 957 C CA . SER A 1 116 ? 5.610 6.708 -14.278 1.00 92.25 116 SER A CA 1
ATOM 958 C C . SER A 1 116 ? 6.151 5.902 -13.095 1.00 92.25 116 SER A C 1
ATOM 960 O O . SER A 1 116 ? 5.711 6.119 -11.969 1.00 92.25 116 SER A O 1
ATOM 962 N N . ALA A 1 117 ? 7.133 5.025 -13.316 1.00 94.88 117 ALA A N 1
ATOM 963 C CA . ALA A 1 117 ? 7.752 4.241 -12.252 1.00 94.88 117 ALA A CA 1
ATOM 964 C C . ALA A 1 117 ? 8.352 5.128 -11.154 1.00 94.88 117 ALA A C 1
ATOM 966 O O . ALA A 1 117 ? 8.159 4.872 -9.966 1.00 94.88 117 ALA A O 1
ATOM 967 N N . PHE A 1 118 ? 9.040 6.196 -11.550 1.00 92.06 118 PHE A N 1
ATOM 968 C CA . PHE A 1 118 ? 9.657 7.128 -10.620 1.00 92.06 118 PHE A CA 1
ATOM 969 C C . PHE A 1 118 ? 8.638 7.959 -9.833 1.00 92.06 118 PHE A C 1
ATOM 971 O O . PHE A 1 118 ? 8.824 8.180 -8.637 1.00 92.06 118 PHE A O 1
ATOM 978 N N . VAL A 1 119 ? 7.543 8.385 -10.470 1.00 92.06 119 VAL A N 1
ATOM 979 C CA . VAL A 1 119 ? 6.433 9.070 -9.789 1.00 92.06 119 VAL A CA 1
ATOM 980 C C . VAL A 1 119 ? 5.819 8.169 -8.718 1.00 92.06 119 VAL A C 1
ATOM 982 O O . VAL A 1 119 ? 5.666 8.608 -7.579 1.00 92.06 119 VAL A O 1
ATOM 985 N N . GLU A 1 120 ? 5.534 6.903 -9.039 1.00 94.25 120 GLU A N 1
ATOM 986 C CA . GLU A 1 120 ? 4.983 5.952 -8.062 1.00 94.25 120 GLU A CA 1
ATOM 987 C C . GLU A 1 120 ? 5.970 5.715 -6.901 1.00 94.25 120 GLU A C 1
ATOM 989 O O . GLU A 1 120 ? 5.576 5.709 -5.737 1.00 94.25 120 GLU A O 1
ATOM 994 N N . MET A 1 121 ? 7.276 5.621 -7.177 1.00 94.25 121 MET A N 1
ATOM 995 C CA . MET A 1 121 ? 8.298 5.534 -6.126 1.00 94.25 121 MET A CA 1
ATOM 996 C C . MET A 1 121 ? 8.353 6.779 -5.234 1.00 94.25 121 MET A C 1
ATOM 998 O O . MET A 1 121 ? 8.461 6.652 -4.013 1.00 94.25 121 MET A O 1
ATOM 1002 N N . LYS A 1 122 ? 8.270 7.983 -5.814 1.00 92.38 122 LYS A N 1
ATOM 1003 C CA . LYS A 1 122 ? 8.193 9.231 -5.041 1.00 92.38 122 LYS A CA 1
ATOM 1004 C C . LYS A 1 122 ? 6.965 9.236 -4.133 1.00 92.38 122 LYS A C 1
ATOM 1006 O O . LYS A 1 122 ? 7.115 9.557 -2.957 1.00 92.38 122 LYS A O 1
ATOM 1011 N N . LYS A 1 123 ? 5.803 8.810 -4.645 1.00 94.06 123 LYS A N 1
ATOM 1012 C CA . LYS A 1 123 ? 4.560 8.697 -3.868 1.00 94.06 123 LYS A CA 1
ATOM 1013 C C . LYS A 1 123 ? 4.713 7.708 -2.702 1.00 94.06 123 LYS A C 1
ATOM 1015 O O . LYS A 1 123 ? 4.392 8.047 -1.567 1.00 94.06 123 LYS A O 1
ATOM 1020 N N . VAL A 1 124 ? 5.301 6.526 -2.935 1.00 94.81 124 VAL A N 1
ATOM 1021 C CA . VAL A 1 124 ? 5.597 5.560 -1.855 1.00 94.81 124 VAL A CA 1
ATOM 1022 C C . VAL A 1 124 ? 6.495 6.169 -0.783 1.00 94.81 124 VAL A C 1
ATOM 1024 O O . VAL A 1 124 ? 6.211 6.043 0.407 1.00 94.81 124 VAL A O 1
ATOM 1027 N N . ARG A 1 125 ? 7.574 6.843 -1.192 1.00 92.00 125 ARG A N 1
ATOM 1028 C CA . ARG A 1 125 ? 8.503 7.484 -0.259 1.00 92.00 125 ARG A CA 1
ATOM 1029 C C . ARG A 1 125 ? 7.811 8.571 0.567 1.00 92.00 125 ARG A C 1
ATOM 1031 O O . ARG A 1 125 ? 8.045 8.617 1.769 1.00 92.00 125 ARG A O 1
ATOM 1038 N N . SER A 1 126 ? 6.981 9.418 -0.043 1.00 92.25 126 SER A N 1
ATOM 1039 C CA . SER A 1 126 ? 6.302 10.504 0.674 1.00 92.25 126 SER A CA 1
ATOM 1040 C C . SER A 1 126 ? 5.232 10.006 1.642 1.00 92.25 126 SER A C 1
ATOM 1042 O O . SER A 1 126 ? 5.108 10.546 2.733 1.00 92.25 126 SER A O 1
ATOM 1044 N N . GLU A 1 127 ? 4.461 8.987 1.258 1.00 93.00 127 GLU A N 1
ATOM 1045 C CA . GLU A 1 127 ? 3.308 8.530 2.047 1.00 93.00 127 GLU A CA 1
ATOM 1046 C C . GLU A 1 127 ? 3.676 7.464 3.080 1.00 93.00 127 GLU A C 1
ATOM 1048 O O . GLU A 1 127 ? 3.163 7.472 4.198 1.00 93.00 127 GLU A O 1
ATOM 1053 N N . TYR A 1 128 ? 4.583 6.553 2.726 1.00 94.00 128 TYR A N 1
ATOM 1054 C CA . TYR A 1 128 ? 4.895 5.375 3.536 1.00 94.00 128 TYR A CA 1
ATOM 1055 C C . TYR A 1 128 ? 6.348 5.340 4.012 1.00 94.00 128 TYR A C 1
ATOM 1057 O O . TYR A 1 128 ? 6.675 4.502 4.848 1.00 94.00 128 TYR A O 1
ATOM 1065 N N . GLY A 1 129 ? 7.221 6.238 3.538 1.00 88.19 129 GLY A N 1
ATOM 1066 C CA . GLY A 1 129 ? 8.666 6.186 3.788 1.00 88.19 129 GLY A CA 1
ATOM 1067 C C . GLY A 1 129 ? 9.048 6.049 5.260 1.00 88.19 129 GLY A C 1
ATOM 1068 O O . GLY A 1 129 ? 9.852 5.181 5.593 1.00 88.19 129 GLY A O 1
ATOM 1069 N N . ASN A 1 130 ? 8.406 6.817 6.141 1.00 87.25 130 ASN A N 1
ATOM 1070 C CA . ASN A 1 130 ? 8.644 6.742 7.587 1.00 87.25 130 ASN A CA 1
ATOM 1071 C C . ASN A 1 130 ? 8.173 5.403 8.180 1.00 87.25 130 ASN A C 1
ATOM 1073 O O . ASN A 1 130 ? 8.826 4.830 9.047 1.00 87.25 130 ASN A O 1
ATOM 1077 N N . ILE A 1 131 ? 7.047 4.879 7.689 1.00 86.81 131 ILE A N 1
ATOM 1078 C CA . ILE A 1 131 ? 6.412 3.656 8.201 1.00 86.81 131 ILE A CA 1
ATOM 1079 C C . ILE A 1 131 ? 7.238 2.425 7.826 1.00 86.81 131 ILE A C 1
ATOM 1081 O O . ILE A 1 131 ? 7.487 1.555 8.659 1.00 86.81 131 ILE A O 1
ATOM 1085 N N . ILE A 1 132 ? 7.681 2.355 6.570 1.00 87.50 132 ILE A N 1
ATOM 1086 C CA . ILE A 1 132 ? 8.497 1.247 6.061 1.00 87.50 132 ILE A CA 1
ATOM 1087 C C . ILE A 1 132 ? 10.006 1.485 6.216 1.00 87.50 132 ILE A C 1
ATOM 1089 O O . ILE A 1 132 ? 10.791 0.701 5.685 1.00 87.50 132 ILE A O 1
ATOM 1093 N N . LYS A 1 133 ? 10.404 2.523 6.973 1.00 82.25 133 LYS A N 1
ATOM 1094 C CA . LYS A 1 133 ? 11.795 2.890 7.290 1.00 82.25 133 LYS A CA 1
ATOM 1095 C C . LYS A 1 133 ? 12.690 2.976 6.049 1.00 82.25 133 LYS A C 1
ATOM 1097 O O . LYS A 1 133 ? 13.787 2.428 6.022 1.00 82.25 133 LYS A O 1
ATOM 1102 N N . LEU A 1 134 ? 12.228 3.669 5.008 1.00 69.88 134 LEU A N 1
ATOM 1103 C CA . LEU A 1 134 ? 12.986 3.886 3.765 1.00 69.88 134 LEU A CA 1
ATOM 1104 C C . LEU A 1 134 ? 14.151 4.892 3.913 1.00 69.88 134 LEU A C 1
ATOM 1106 O O . LEU A 1 134 ? 14.538 5.533 2.930 1.00 69.88 134 LEU A O 1
ATOM 1110 N N . GLU A 1 135 ? 14.708 5.055 5.114 1.00 52.78 135 GLU A N 1
ATOM 1111 C CA . GLU A 1 135 ? 15.798 5.992 5.382 1.00 52.78 135 GLU A CA 1
ATOM 1112 C C . GLU A 1 135 ? 17.074 5.592 4.604 1.00 52.78 135 GLU A C 1
ATOM 1114 O O . GLU A 1 135 ? 17.665 4.533 4.794 1.00 52.78 135 GLU A O 1
ATOM 1119 N N . GLU A 1 136 ? 17.419 6.482 3.664 1.00 49.78 136 GLU A N 1
ATOM 1120 C CA . GLU A 1 136 ? 18.703 6.712 2.980 1.00 49.78 136 GLU A CA 1
ATOM 1121 C C . GLU A 1 136 ? 19.318 5.639 2.051 1.00 49.78 136 GLU A C 1
ATOM 1123 O O . GLU A 1 136 ? 20.466 5.234 2.185 1.00 49.78 136 GLU A O 1
ATOM 1128 N N . LEU A 1 137 ? 18.651 5.350 0.923 1.00 44.50 137 LEU A N 1
ATOM 1129 C CA . LEU A 1 137 ? 19.320 4.838 -0.301 1.00 44.50 137 LEU A CA 1
ATOM 1130 C C . LEU A 1 137 ? 20.024 5.926 -1.150 1.00 44.50 137 LEU A C 1
ATOM 1132 O O . LEU A 1 137 ? 20.315 5.719 -2.333 1.00 44.50 137 LEU A O 1
ATOM 1136 N N . SER A 1 138 ? 20.298 7.088 -0.555 1.00 39.12 138 SER A N 1
ATOM 1137 C CA . SER A 1 138 ? 21.155 8.126 -1.132 1.00 39.12 138 SER A CA 1
ATOM 1138 C C . SER A 1 138 ? 21.713 9.023 -0.032 1.00 39.12 138 SER A C 1
ATOM 1140 O O . SER A 1 138 ? 21.251 10.144 0.121 1.00 39.12 138 SER A O 1
ATOM 1142 N N . LEU A 1 139 ? 22.683 8.506 0.715 1.00 34.62 139 LEU A N 1
ATOM 1143 C CA . LEU A 1 139 ? 23.960 9.145 1.040 1.00 34.62 139 LEU A CA 1
ATOM 1144 C C . LEU A 1 139 ? 24.826 8.015 1.603 1.00 34.62 139 LEU A C 1
ATOM 1146 O O . LEU A 1 139 ? 24.464 7.366 2.577 1.00 34.62 139 LEU A O 1
ATOM 1150 N N . GLY A 1 140 ? 25.917 7.679 0.914 1.00 45.28 140 GLY A N 1
ATOM 1151 C CA . GLY A 1 140 ? 26.805 6.628 1.391 1.00 45.28 140 GLY A CA 1
ATOM 1152 C C . GLY A 1 140 ? 27.316 6.988 2.778 1.00 45.28 140 GLY A C 1
ATOM 1153 O O . GLY A 1 140 ? 27.927 8.037 2.916 1.00 45.28 140 GLY A O 1
ATOM 1154 N N . ASN A 1 141 ? 27.074 6.130 3.767 1.00 34.72 141 ASN A N 1
ATOM 1155 C CA . ASN A 1 141 ? 27.926 5.958 4.934 1.00 34.72 141 ASN A CA 1
ATOM 1156 C C . ASN A 1 141 ? 27.596 4.647 5.656 1.00 34.72 141 ASN A C 1
ATOM 1158 O O . ASN A 1 141 ? 26.445 4.280 5.863 1.00 34.72 141 ASN A O 1
ATOM 1162 N N . ASN A 1 142 ? 28.670 3.953 6.028 1.00 42.47 142 ASN A N 1
ATOM 1163 C CA . ASN A 1 142 ? 28.695 2.877 7.007 1.00 42.47 142 ASN A CA 1
ATOM 1164 C C . ASN A 1 142 ? 27.950 3.298 8.281 1.00 42.47 142 ASN A C 1
ATOM 1166 O O . ASN A 1 142 ? 28.453 4.153 9.005 1.00 42.47 142 ASN A O 1
ATOM 1170 N N . ILE A 1 143 ? 26.872 2.603 8.633 1.00 38.06 143 ILE A N 1
ATOM 1171 C CA . ILE A 1 143 ? 26.598 2.313 10.040 1.00 38.06 143 ILE A CA 1
ATOM 1172 C C . ILE A 1 143 ? 26.423 0.806 10.141 1.00 38.06 143 ILE A C 1
ATOM 1174 O O . ILE A 1 143 ? 25.505 0.199 9.592 1.00 38.06 143 ILE A O 1
ATOM 1178 N N . LYS A 1 144 ? 27.438 0.216 10.763 1.00 38.12 144 LYS A N 1
ATOM 1179 C CA . LYS A 1 144 ? 27.515 -1.185 11.130 1.00 38.12 144 LYS A CA 1
ATOM 1180 C C . LYS A 1 144 ? 26.329 -1.531 12.025 1.00 38.12 144 LYS A C 1
ATOM 1182 O O . LYS A 1 144 ? 25.889 -0.699 12.810 1.00 38.12 144 LYS A O 1
ATOM 1187 N N . ASN A 1 145 ? 25.885 -2.777 11.877 1.00 44.06 145 ASN A N 1
ATOM 1188 C CA . ASN A 1 145 ? 25.305 -3.623 12.914 1.00 44.06 145 ASN A CA 1
ATOM 1189 C C . ASN A 1 145 ? 25.364 -2.999 14.308 1.00 44.06 145 ASN A C 1
ATOM 1191 O O . ASN A 1 145 ? 26.460 -2.849 14.831 1.00 44.06 145 ASN A O 1
ATOM 1195 N N . ASP A 1 146 ? 24.205 -2.694 14.876 1.00 43.34 146 ASP A N 1
ATOM 1196 C CA . ASP A 1 146 ? 23.876 -3.004 16.264 1.00 43.34 146 ASP A CA 1
ATOM 1197 C C . ASP A 1 146 ? 22.383 -2.739 16.449 1.00 43.34 146 ASP A C 1
ATOM 1199 O O . ASP A 1 146 ? 21.913 -1.633 16.204 1.00 43.34 146 ASP A O 1
ATOM 1203 N N . LEU A 1 147 ? 21.658 -3.811 16.784 1.00 35.41 147 LEU A N 1
ATOM 1204 C CA . LEU A 1 147 ? 20.343 -3.907 17.447 1.00 35.41 147 LEU A CA 1
ATOM 1205 C C . LEU A 1 147 ? 19.665 -5.227 17.036 1.00 35.41 147 LEU A C 1
ATOM 1207 O O . LEU A 1 147 ? 18.538 -5.271 16.551 1.00 35.41 147 LEU A O 1
ATOM 1211 N N . ILE A 1 148 ? 20.385 -6.329 17.250 1.00 40.31 148 ILE A N 1
ATOM 1212 C CA . ILE A 1 148 ? 19.773 -7.592 17.659 1.00 40.31 148 ILE A CA 1
ATOM 1213 C C . ILE A 1 148 ? 20.540 -8.026 18.906 1.00 40.31 148 ILE A C 1
ATOM 1215 O O . ILE A 1 148 ? 21.499 -8.787 18.836 1.00 40.31 148 ILE A O 1
ATOM 1219 N N . SER A 1 149 ? 20.132 -7.498 20.053 1.00 36.00 149 SER A N 1
ATOM 1220 C CA . SER A 1 149 ? 20.233 -8.233 21.307 1.00 36.00 149 SER A CA 1
ATOM 1221 C C . SER A 1 149 ? 18.805 -8.450 21.776 1.00 36.00 149 SER A C 1
ATOM 1223 O O . SER A 1 149 ? 18.092 -7.502 22.108 1.00 36.00 149 SER A O 1
ATOM 1225 N N . ASN A 1 150 ? 18.400 -9.712 21.686 1.00 38.12 150 ASN A N 1
ATOM 1226 C CA . ASN A 1 150 ? 17.232 -10.257 22.345 1.00 38.12 150 ASN A CA 1
ATOM 1227 C C . ASN A 1 150 ? 17.335 -10.061 23.867 1.00 38.12 150 ASN A C 1
ATOM 1229 O O . ASN A 1 150 ? 18.397 -9.725 24.390 1.00 38.12 150 ASN A O 1
ATOM 1233 N N . ASP A 1 151 ? 16.218 -10.361 24.521 1.00 39.62 151 ASP A N 1
ATOM 1234 C CA . ASP A 1 151 ? 16.056 -10.603 25.956 1.00 39.62 151 ASP A CA 1
ATOM 1235 C C . ASP A 1 151 ? 15.606 -9.385 26.769 1.00 39.62 151 ASP A C 1
ATOM 1237 O O . ASP A 1 151 ? 16.368 -8.708 27.452 1.00 39.62 151 ASP A O 1
ATOM 1241 N N . THR A 1 152 ? 14.290 -9.165 26.755 1.00 35.56 152 THR A N 1
ATOM 1242 C CA . THR A 1 152 ? 13.579 -8.935 28.018 1.00 35.56 152 THR A CA 1
ATOM 1243 C C . THR A 1 152 ? 12.384 -9.875 28.080 1.00 35.56 152 THR A C 1
ATOM 1245 O O . THR A 1 152 ? 11.409 -9.738 27.341 1.00 35.56 152 THR A O 1
ATOM 1248 N N . ASP A 1 153 ? 12.532 -10.865 28.952 1.00 39.31 153 ASP A N 1
ATOM 1249 C CA . ASP A 1 153 ? 11.494 -11.762 29.425 1.00 39.31 153 ASP A CA 1
ATOM 1250 C C . ASP A 1 153 ? 10.290 -10.978 29.956 1.00 39.31 153 ASP A C 1
ATOM 1252 O O . ASP A 1 153 ? 10.422 -10.059 30.769 1.00 39.31 153 ASP A O 1
ATOM 1256 N N . PHE A 1 154 ? 9.099 -11.399 29.538 1.00 34.66 154 PHE A N 1
ATOM 1257 C CA . PHE A 1 154 ? 7.874 -11.168 30.290 1.00 34.66 154 PHE A CA 1
ATOM 1258 C C . PHE A 1 154 ? 7.135 -12.502 30.406 1.00 34.66 154 PHE A C 1
ATOM 1260 O O . PHE A 1 154 ? 6.331 -12.854 29.541 1.00 34.66 154 PHE A O 1
ATOM 1267 N N . VAL A 1 155 ? 7.521 -13.253 31.443 1.00 35.62 155 VAL A N 1
ATOM 1268 C CA . VAL A 1 155 ? 6.750 -14.064 32.416 1.00 35.62 155 VAL A CA 1
ATOM 1269 C C . VAL A 1 155 ? 7.688 -15.105 33.018 1.00 35.62 155 VAL A C 1
ATOM 1271 O O . VAL A 1 155 ? 8.224 -15.934 32.253 1.00 35.62 155 VAL A O 1
#

Sequence (155 aa):
MSKPDVVKQLQIKTSSLKRMMKDLEMYKKEEEEFKEKIENMKNDGKSFHDIQQQEKCLHETLLVYRDVLKRLSLGYSDLHKHLKENFDENYSKLSNSSENNSNLDMDDPKNQLISSAFVEMKKVRSEYGNIIKLEELSLGNNIKNDLISNDTDFV

Radius of gyration: 21.2 Å; chains: 1; bounding box: 54×36×60 Å

Secondary structure (DSSP, 8-state):
---HHHHHHHHHHHHHHHHHHHHHHHHHHHHHHHHHHHHHHHHTT--HHHHHHHHHHHHHHHHHHHHHHHHHHHHHHHHHHHHHHHHHHHHHHHHS-SSS-----TTSHHHHHHHHHHHHHHHHHHHHTTTTT-TTSSS----------------

pLDDT: mean 83.44, std 20.68, range [34.62, 98.38]

Foldseek 3Di:
DQDPVLLVVLVVLLVLLVVLVVLLVVLVVVLVVLVVVLVVCVVVVHDPVVSVVSVVVSVVSVVVSVVSLLVNLVSLVVSVVSCCVRPVVLVVLVVPPPDDDSPDPCVPPSSVSSVSSVVSSVVCCVPCCVVSVVPDPPDDDDDDDDDPDDDDDDD